Protein AF-A0A937A2F8-F1 (afdb_monomer_lite)

Foldseek 3Di:
DDPVVVVVVVVVVVVPPPDDDPDDDDDDPPCVQPVCVVPVVVVCVVVDDDDGDDDDDPPPPDPPGDD

Sequence (67 aa):
MNRPLLIFIMLVFTCTTTFIHAQQDAQYTQYMYNTISVNPAYAGSRGVMSIMGLHRSQWVGLDGAPR

Radius of gyration: 23.13 Å; chains: 1; bounding box: 61×22×42 Å

pLDDT: mean 85.16, std 5.92, range [62.97, 94.19]

Structure (mmCIF, N/CA/C/O backbone):
data_AF-A0A937A2F8-F1
#
_entry.id   AF-A0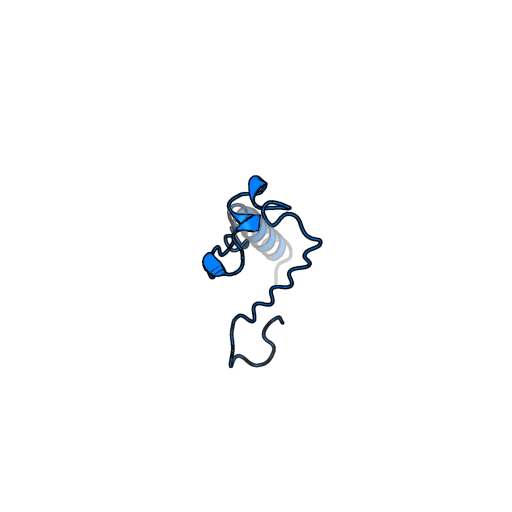A937A2F8-F1
#
loop_
_atom_site.group_PDB
_atom_site.id
_atom_site.type_symbol
_atom_site.label_atom_id
_atom_site.label_alt_id
_atom_site.label_comp_id
_atom_site.label_asym_id
_atom_site.label_entity_id
_atom_site.label_seq_id
_atom_site.pdbx_PDB_ins_code
_atom_site.Cartn_x
_atom_site.Cartn_y
_atom_site.Cartn_z
_atom_site.occupancy
_atom_site.B_iso_or_equiv
_atom_site.auth_seq_id
_atom_site.auth_comp_id
_atom_site.auth_asym_id
_atom_site.auth_atom_id
_atom_site.pdbx_PDB_model_num
ATOM 1 N N . MET A 1 1 ? 36.513 -16.416 -22.556 1.00 62.97 1 MET A N 1
ATOM 2 C CA . MET A 1 1 ? 36.587 -15.175 -21.752 1.00 62.97 1 MET A CA 1
ATOM 3 C C . MET A 1 1 ? 37.668 -15.350 -20.698 1.00 62.97 1 MET A C 1
ATOM 5 O O . MET A 1 1 ? 37.690 -16.392 -20.052 1.00 62.97 1 MET A O 1
ATOM 9 N N . ASN A 1 2 ? 38.583 -14.395 -20.550 1.00 85.81 2 ASN A N 1
ATOM 10 C CA . ASN A 1 2 ? 39.713 -14.533 -19.630 1.00 85.81 2 ASN A CA 1
ATOM 11 C C . ASN A 1 2 ? 39.200 -14.523 -18.179 1.00 85.81 2 ASN A C 1
ATOM 13 O O . ASN A 1 2 ? 38.510 -13.589 -17.780 1.00 85.81 2 ASN A O 1
ATOM 17 N N . ARG A 1 3 ? 39.541 -15.547 -17.386 1.00 84.75 3 ARG A N 1
ATOM 18 C CA . ARG A 1 3 ? 39.157 -15.672 -15.964 1.00 84.75 3 ARG A CA 1
ATOM 19 C C . ARG A 1 3 ? 39.328 -14.387 -15.127 1.00 84.75 3 ARG A C 1
ATOM 21 O O . ARG A 1 3 ? 38.383 -14.052 -14.419 1.00 84.75 3 ARG A O 1
ATOM 28 N N . PRO A 1 4 ? 40.444 -13.632 -15.216 1.00 89.94 4 PRO A N 1
ATOM 29 C CA . PRO A 1 4 ? 40.597 -12.397 -14.437 1.00 89.94 4 PRO A CA 1
ATOM 30 C C . PRO A 1 4 ? 39.635 -11.284 -14.872 1.00 89.94 4 PRO A C 1
ATOM 32 O O . PRO A 1 4 ? 39.149 -10.531 -14.036 1.00 89.94 4 PRO A O 1
ATOM 35 N N . LEU A 1 5 ? 39.301 -11.214 -16.164 1.00 91.25 5 LEU A N 1
ATOM 36 C CA . LEU A 1 5 ? 38.344 -10.240 -16.690 1.00 91.25 5 LEU A CA 1
ATOM 37 C C . LEU A 1 5 ? 36.930 -10.516 -16.163 1.00 91.25 5 LEU A C 1
ATOM 39 O O . LEU A 1 5 ? 36.216 -9.590 -15.798 1.00 91.25 5 LEU A O 1
ATOM 43 N N . LEU A 1 6 ? 36.544 -11.792 -16.077 1.00 91.69 6 LEU A N 1
ATOM 44 C CA . LEU A 1 6 ? 35.244 -12.190 -15.536 1.00 91.69 6 LEU A CA 1
ATOM 45 C C . LEU A 1 6 ? 35.101 -11.790 -14.057 1.00 91.69 6 LEU A C 1
ATOM 47 O O . LEU A 1 6 ? 34.072 -11.249 -13.663 1.00 91.69 6 LEU A O 1
ATOM 51 N N . ILE A 1 7 ? 36.151 -12.018 -13.260 1.00 92.69 7 ILE A N 1
ATOM 52 C CA . ILE A 1 7 ? 36.180 -11.666 -11.831 1.00 92.69 7 ILE A CA 1
ATOM 53 C C . ILE A 1 7 ? 36.092 -10.147 -11.650 1.00 92.69 7 ILE A C 1
ATOM 55 O O . ILE A 1 7 ? 35.328 -9.672 -10.814 1.00 92.69 7 ILE A O 1
ATOM 59 N N . PHE A 1 8 ? 36.820 -9.384 -12.467 1.00 93.06 8 PHE A N 1
ATOM 60 C CA . PHE A 1 8 ? 36.771 -7.924 -12.445 1.00 93.06 8 PHE A CA 1
ATOM 61 C C . PHE A 1 8 ? 35.365 -7.386 -12.755 1.00 93.06 8 PHE A C 1
ATOM 63 O O . PHE A 1 8 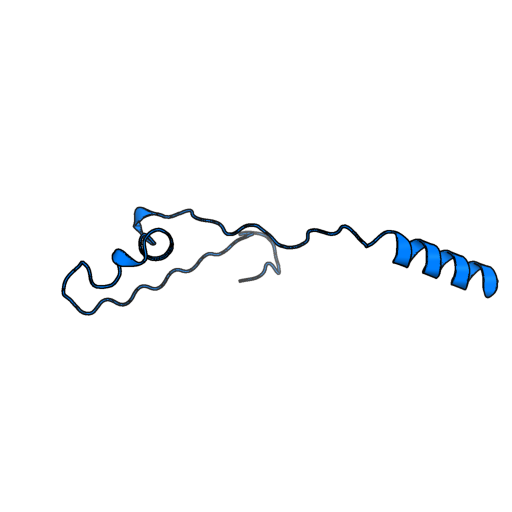? 34.861 -6.529 -12.034 1.00 93.06 8 PHE A O 1
ATOM 70 N N . ILE A 1 9 ? 34.694 -7.934 -13.772 1.00 92.19 9 ILE A N 1
ATOM 71 C CA . ILE A 1 9 ? 33.327 -7.533 -14.138 1.00 92.19 9 ILE A CA 1
ATOM 72 C C . ILE A 1 9 ? 32.337 -7.839 -13.006 1.00 92.19 9 ILE A C 1
ATOM 74 O O . ILE A 1 9 ? 31.505 -6.994 -12.678 1.00 92.19 9 ILE A O 1
ATOM 78 N N . MET A 1 10 ? 32.441 -9.014 -12.376 1.00 89.81 10 MET A N 1
ATOM 79 C CA . MET A 1 10 ? 31.577 -9.366 -11.243 1.00 89.81 10 MET A CA 1
ATOM 80 C C . MET A 1 10 ? 31.780 -8.429 -10.047 1.00 89.81 10 MET A C 1
ATOM 82 O O . MET A 1 10 ? 30.798 -8.035 -9.425 1.00 89.81 10 MET A O 1
ATOM 86 N N . LEU A 1 11 ? 33.026 -8.039 -9.758 1.00 90.38 11 LEU A N 1
ATOM 87 C CA . LEU A 1 11 ? 33.362 -7.132 -8.656 1.00 90.38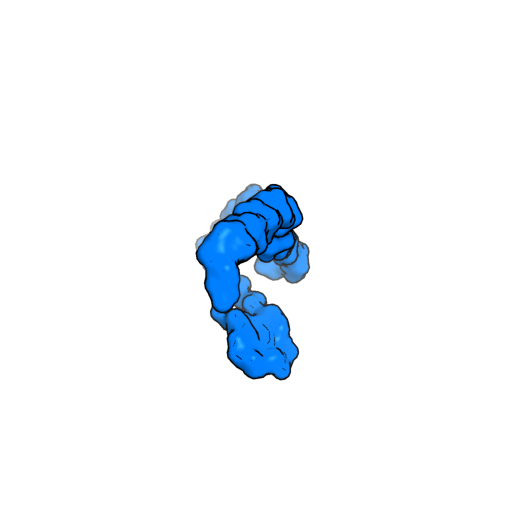 11 LEU A CA 1
ATOM 88 C C . LEU A 1 11 ? 32.815 -5.713 -8.881 1.00 90.38 11 LEU A C 1
ATOM 90 O O . LEU A 1 11 ? 32.317 -5.080 -7.953 1.00 90.38 11 LEU A O 1
ATOM 94 N N . VAL A 1 12 ? 32.875 -5.219 -10.120 1.00 89.44 12 VAL A N 1
ATOM 95 C CA . VAL A 1 12 ? 32.284 -3.923 -10.486 1.00 89.44 12 VAL A CA 1
ATOM 96 C C . VAL A 1 12 ? 30.760 -3.967 -10.358 1.00 89.44 12 VAL A C 1
ATOM 98 O O . VAL A 1 12 ? 30.169 -3.025 -9.837 1.00 89.44 12 VAL A O 1
ATOM 101 N N . PHE A 1 13 ? 30.123 -5.063 -10.780 1.00 85.38 13 PHE A N 1
ATOM 102 C CA . PHE A 1 13 ? 28.668 -5.210 -10.725 1.00 85.38 13 PHE A CA 1
ATOM 103 C C . PHE A 1 13 ? 28.121 -5.260 -9.291 1.00 85.38 13 PHE A C 1
ATOM 105 O O . PHE A 1 13 ? 27.093 -4.656 -9.010 1.00 85.38 13 PHE A O 1
ATOM 112 N N . THR A 1 14 ? 28.800 -5.932 -8.360 1.00 83.38 14 THR A N 1
ATOM 113 C CA . THR A 1 14 ? 28.371 -5.963 -6.949 1.00 83.38 14 THR A CA 1
ATOM 114 C C . THR A 1 14 ? 28.626 -4.651 -6.208 1.00 83.38 14 THR A C 1
ATOM 116 O O . THR A 1 14 ? 27.922 -4.347 -5.248 1.00 83.38 14 THR A O 1
ATOM 119 N N . CYS A 1 15 ? 29.595 -3.843 -6.643 1.00 82.81 15 CYS A N 1
ATOM 120 C CA . CYS A 1 15 ? 29.905 -2.566 -5.999 1.00 82.81 15 CYS A CA 1
ATOM 121 C C . CYS A 1 15 ? 28.870 -1.461 -6.303 1.00 82.81 15 CYS A C 1
ATOM 123 O O . CYS A 1 15 ? 28.810 -0.467 -5.579 1.00 82.81 15 CYS A O 1
ATOM 125 N N . THR A 1 16 ? 28.050 -1.615 -7.348 1.00 80.69 16 THR A N 1
ATOM 126 C CA . THR A 1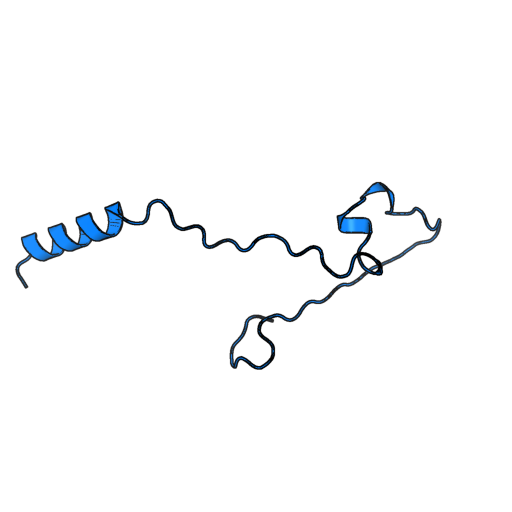 16 ? 27.087 -0.594 -7.802 1.00 80.6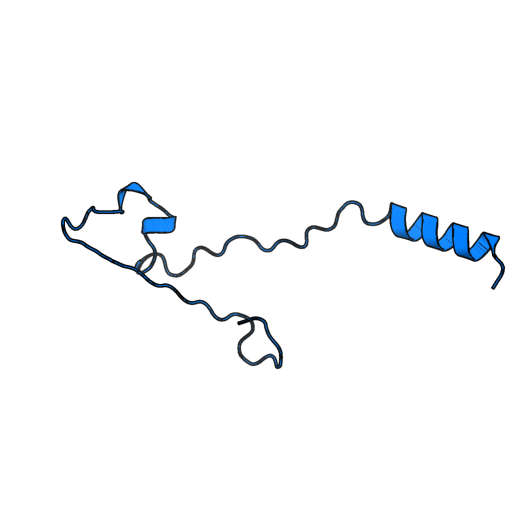9 16 THR A CA 1
ATOM 127 C C . THR A 1 16 ? 25.662 -0.780 -7.268 1.00 80.69 16 THR A C 1
ATOM 129 O O . THR A 1 16 ? 24.828 0.104 -7.454 1.00 80.69 16 THR A O 1
ATOM 132 N N . THR A 1 17 ? 25.350 -1.877 -6.569 1.00 77.31 17 THR A N 1
ATOM 133 C CA . THR A 1 17 ? 23.974 -2.205 -6.135 1.00 77.31 17 THR A CA 1
ATOM 134 C C . THR A 1 17 ? 23.570 -1.629 -4.771 1.00 77.31 17 THR A C 1
ATOM 136 O O . THR A 1 17 ? 22.538 -2.011 -4.227 1.00 77.31 17 THR A O 1
ATOM 139 N N . THR A 1 18 ? 24.357 -0.731 -4.177 1.00 73.81 18 THR A N 1
ATOM 140 C CA . THR A 1 18 ? 24.190 -0.300 -2.773 1.00 73.81 18 THR A CA 1
ATOM 141 C C . THR A 1 18 ? 23.013 0.649 -2.505 1.00 73.81 18 THR A C 1
ATOM 143 O O . THR A 1 18 ? 22.726 0.924 -1.344 1.00 73.81 18 THR A O 1
ATOM 146 N N . PHE A 1 19 ? 22.290 1.109 -3.533 1.00 74.31 19 PHE A N 1
ATOM 147 C CA . PHE A 1 19 ? 21.228 2.123 -3.401 1.00 74.31 19 PHE A CA 1
ATOM 148 C C . PHE A 1 19 ? 19.937 1.774 -4.154 1.00 74.31 19 PHE A C 1
ATOM 150 O O . PHE A 1 19 ? 19.354 2.616 -4.837 1.00 74.31 19 PHE A O 1
ATOM 157 N N . ILE A 1 20 ? 19.476 0.526 -4.068 1.00 76.44 20 ILE A N 1
ATOM 158 C CA . ILE A 1 20 ? 18.214 0.132 -4.708 1.00 76.44 20 ILE A CA 1
ATOM 159 C C . ILE A 1 20 ? 17.069 0.244 -3.696 1.00 76.44 20 ILE A C 1
ATOM 161 O O . ILE A 1 20 ? 16.969 -0.545 -2.759 1.00 76.44 20 ILE A O 1
ATOM 165 N N . HIS A 1 21 ? 16.170 1.203 -3.917 1.00 78.06 21 HIS A N 1
ATOM 166 C CA . HIS A 1 21 ? 14.899 1.317 -3.200 1.00 78.06 21 HIS A CA 1
ATOM 167 C C . HIS A 1 21 ? 13.801 0.606 -3.999 1.00 78.06 21 HIS A C 1
ATOM 169 O O . HIS A 1 21 ? 13.151 1.205 -4.850 1.00 78.06 21 HIS A O 1
ATOM 175 N N . ALA A 1 22 ? 13.628 -0.696 -3.762 1.00 79.44 22 ALA A N 1
ATOM 176 C CA . ALA A 1 22 ? 12.602 -1.504 -4.435 1.00 79.44 22 ALA A CA 1
ATOM 177 C C . ALA A 1 22 ? 11.256 -1.545 -3.684 1.00 79.44 22 ALA A C 1
ATOM 179 O O . ALA A 1 22 ? 10.275 -2.071 -4.205 1.00 79.44 22 ALA A O 1
ATOM 180 N N . GLN A 1 23 ? 11.198 -1.026 -2.453 1.00 78.88 23 GLN A N 1
ATOM 181 C CA . GLN A 1 23 ? 9.973 -1.017 -1.661 1.00 78.88 23 GLN A CA 1
ATOM 182 C C . GLN A 1 23 ? 9.050 0.111 -2.125 1.00 78.88 23 GLN A C 1
ATOM 184 O O . GLN A 1 23 ? 9.458 1.265 -2.208 1.00 78.88 23 GLN A O 1
ATOM 189 N N . GLN A 1 24 ? 7.796 -0.233 -2.406 1.00 76.94 24 GLN A N 1
ATOM 190 C CA . GLN A 1 24 ? 6.764 0.749 -2.706 1.00 76.94 24 GLN A CA 1
ATOM 191 C C . GLN A 1 24 ? 6.217 1.353 -1.407 1.00 76.94 24 GLN A C 1
ATOM 193 O O . GLN A 1 24 ? 6.003 0.634 -0.426 1.00 76.94 24 GLN A O 1
ATOM 198 N N . ASP A 1 25 ? 5.956 2.660 -1.413 1.00 84.38 25 ASP A N 1
ATOM 199 C CA . ASP A 1 25 ? 5.325 3.337 -0.282 1.00 84.38 25 ASP A CA 1
ATOM 200 C C . ASP A 1 25 ? 3.930 2.775 0.013 1.00 84.38 25 ASP A C 1
ATOM 202 O O . ASP A 1 25 ? 3.180 2.354 -0.878 1.00 84.38 25 ASP A O 1
ATOM 206 N N . ALA A 1 26 ? 3.556 2.814 1.292 1.00 80.19 26 ALA A N 1
ATOM 207 C CA . ALA A 1 26 ? 2.218 2.443 1.721 1.00 80.19 26 ALA A CA 1
ATOM 208 C C . ALA A 1 26 ? 1.170 3.386 1.101 1.00 80.19 26 ALA A C 1
ATOM 210 O O . ALA A 1 26 ? 1.250 4.609 1.199 1.00 80.19 26 ALA A O 1
ATOM 211 N N . GLN A 1 27 ? 0.152 2.806 0.467 1.00 79.12 27 GLN A N 1
ATOM 212 C CA . GLN A 1 27 ? -0.906 3.555 -0.210 1.00 79.12 27 GLN A CA 1
ATOM 213 C C . GLN A 1 27 ? -2.131 3.755 0.697 1.00 79.12 27 GLN A C 1
ATOM 215 O O . GLN A 1 27 ? -2.911 2.819 0.909 1.00 79.12 27 GLN A O 1
ATOM 220 N N . TYR A 1 28 ? -2.360 4.995 1.136 1.00 74.12 28 TYR A N 1
ATOM 221 C CA . TYR A 1 28 ? -3.434 5.395 2.064 1.00 74.12 28 TYR A CA 1
ATOM 222 C C . TYR A 1 28 ? -4.697 5.953 1.379 1.00 74.12 28 TYR A C 1
ATOM 224 O O . TYR A 1 28 ? -5.322 6.896 1.861 1.00 74.12 28 TYR A O 1
ATOM 232 N N . THR A 1 29 ? -5.091 5.401 0.228 1.00 79.50 29 THR A N 1
ATOM 233 C CA . THR A 1 29 ? -6.384 5.748 -0.390 1.00 79.50 29 THR A CA 1
ATOM 234 C C . THR A 1 29 ? -7.551 5.067 0.334 1.00 79.50 29 THR A C 1
ATOM 236 O O . THR A 1 29 ? -7.341 4.222 1.201 1.00 79.50 29 THR A O 1
ATOM 239 N N . GLN A 1 30 ? -8.792 5.425 -0.023 1.00 79.44 30 GLN A N 1
ATOM 240 C CA . GLN A 1 30 ? -10.014 4.870 0.579 1.00 79.44 30 GLN A CA 1
ATOM 241 C C . GLN A 1 30 ? -10.194 5.194 2.076 1.00 79.44 30 GLN A C 1
ATOM 243 O O . GLN A 1 30 ? -10.744 4.389 2.819 1.00 79.44 30 GLN A O 1
ATOM 248 N N . TYR A 1 31 ? -9.793 6.393 2.522 1.00 79.69 31 TYR A N 1
ATOM 249 C CA . TYR A 1 31 ? -9.916 6.827 3.925 1.00 79.69 31 TYR A CA 1
ATOM 250 C C . TYR A 1 31 ? -11.299 6.558 4.542 1.00 79.69 31 TYR A C 1
ATOM 252 O O . TYR A 1 31 ? -11.372 6.019 5.640 1.00 79.69 31 TYR A O 1
ATOM 260 N N . MET A 1 32 ? -12.390 6.845 3.818 1.00 80.12 32 MET A N 1
ATOM 261 C CA . MET A 1 32 ? -13.760 6.599 4.303 1.00 80.12 32 MET A CA 1
ATOM 262 C C . MET A 1 32 ? -14.025 5.136 4.688 1.00 80.12 32 MET A C 1
ATOM 264 O O . MET A 1 32 ? -14.882 4.868 5.526 1.00 80.12 32 MET A O 1
ATOM 268 N N . TYR A 1 33 ? -13.298 4.200 4.077 1.00 81.31 33 TYR A N 1
ATOM 269 C CA . TYR A 1 33 ? -13.449 2.760 4.271 1.00 81.31 33 TYR A CA 1
ATOM 270 C C . TYR A 1 33 ? -12.321 2.147 5.107 1.00 81.31 33 TYR A C 1
ATOM 272 O O . TYR A 1 33 ? -12.419 0.981 5.463 1.00 81.31 33 TYR A O 1
ATOM 280 N N . ASN A 1 34 ? -11.259 2.897 5.427 1.00 85.06 34 ASN A N 1
ATOM 281 C CA . ASN A 1 34 ? -10.128 2.408 6.215 1.00 85.06 34 ASN A CA 1
ATOM 282 C C . ASN A 1 34 ? -9.591 3.460 7.200 1.00 85.06 34 ASN A C 1
ATOM 284 O O . ASN A 1 34 ? -8.392 3.729 7.296 1.00 85.06 34 ASN A O 1
ATOM 288 N N . THR A 1 35 ? -10.498 4.069 7.959 1.00 85.75 35 THR A N 1
ATOM 289 C CA . THR A 1 35 ? -10.150 5.055 8.990 1.00 85.75 35 THR A CA 1
ATOM 290 C C . THR A 1 35 ? -9.273 4.464 10.096 1.00 85.75 35 THR A C 1
ATOM 292 O O . THR A 1 35 ? -8.476 5.193 10.682 1.00 85.75 35 THR A O 1
ATOM 295 N N . ILE A 1 36 ? -9.365 3.152 10.351 1.00 86.75 36 ILE A N 1
ATOM 296 C CA . ILE A 1 36 ? -8.604 2.451 11.399 1.00 86.75 36 ILE A CA 1
ATOM 297 C C . ILE A 1 36 ? -7.091 2.455 11.129 1.00 86.75 36 ILE A C 1
ATOM 299 O O . ILE A 1 36 ? -6.310 2.564 12.069 1.00 86.75 36 ILE A O 1
ATOM 303 N N . SER A 1 37 ? -6.667 2.393 9.857 1.00 83.69 37 SER A N 1
ATOM 304 C CA . SER A 1 37 ? -5.246 2.457 9.484 1.00 83.69 37 SER A CA 1
ATOM 305 C C . SER A 1 37 ? -4.639 3.848 9.652 1.00 83.69 37 SER A C 1
ATOM 307 O O . SER A 1 37 ? -3.421 3.964 9.718 1.00 83.69 37 SER A O 1
ATOM 309 N N . VAL A 1 38 ? -5.468 4.894 9.710 1.00 85.38 38 VAL A N 1
ATOM 310 C CA . VAL A 1 38 ? -5.022 6.281 9.922 1.00 85.38 38 VAL A CA 1
ATOM 311 C C . VAL A 1 38 ? -5.134 6.672 11.393 1.00 85.38 38 VAL A C 1
ATOM 313 O O . VAL A 1 38 ? -4.242 7.322 11.929 1.00 85.38 38 VAL A O 1
ATOM 316 N N . ASN A 1 39 ? -6.219 6.269 12.057 1.00 89.62 39 ASN A N 1
ATOM 317 C CA . ASN A 1 39 ? -6.454 6.529 13.469 1.00 89.62 39 ASN A CA 1
ATOM 318 C C . ASN A 1 39 ? -6.846 5.231 14.202 1.00 89.62 39 ASN A C 1
ATOM 320 O O . ASN A 1 39 ? -8.016 4.834 14.162 1.00 89.62 39 ASN A O 1
ATOM 324 N N . PRO A 1 40 ? -5.910 4.610 14.942 1.00 88.12 40 PRO A N 1
ATOM 325 C CA . PRO A 1 40 ? -6.181 3.407 15.725 1.00 88.12 40 PRO A CA 1
ATOM 326 C C . PRO A 1 40 ? -7.287 3.581 16.777 1.00 88.12 40 PRO A C 1
ATOM 328 O O . PRO A 1 40 ? -7.990 2.618 17.074 1.00 88.12 40 PRO A O 1
ATOM 331 N N . ALA A 1 41 ? -7.514 4.798 17.294 1.00 90.12 41 ALA A N 1
ATOM 332 C CA . ALA A 1 41 ? -8.585 5.075 18.260 1.00 90.12 41 ALA A CA 1
ATOM 333 C C . ALA A 1 41 ? -9.995 4.923 17.658 1.00 90.12 41 ALA A C 1
ATOM 335 O O . ALA A 1 41 ? -10.985 4.880 18.386 1.00 90.12 41 ALA A O 1
ATOM 336 N N . TYR A 1 42 ? -10.107 4.817 16.330 1.00 88.56 42 TYR A N 1
ATOM 337 C CA . TYR A 1 42 ? -11.368 4.488 15.675 1.00 88.56 42 TYR A CA 1
ATOM 338 C C . TYR A 1 42 ? -11.825 3.048 15.966 1.00 88.56 42 TYR A C 1
ATOM 340 O O . TYR A 1 42 ? -13.025 2.761 15.890 1.00 88.56 42 TYR A O 1
ATOM 348 N N . ALA A 1 43 ? -10.904 2.141 16.311 1.00 89.81 43 ALA A N 1
ATOM 349 C CA . ALA A 1 43 ? -11.226 0.765 16.670 1.00 89.81 43 ALA A CA 1
ATOM 350 C C . ALA A 1 43 ? -12.187 0.728 17.870 1.00 89.81 43 ALA A C 1
ATOM 352 O O . ALA A 1 43 ? -11.900 1.281 18.925 1.00 89.81 43 ALA A O 1
ATOM 353 N N . GLY A 1 44 ? -13.356 0.101 17.706 1.00 88.25 44 GLY A N 1
ATOM 354 C CA . GLY A 1 44 ? -14.363 -0.000 18.772 1.00 88.25 44 GLY A CA 1
ATOM 355 C C . GLY A 1 44 ? -15.184 1.271 19.031 1.00 88.25 44 GLY A C 1
ATOM 356 O O . GLY A 1 44 ? -16.132 1.218 19.810 1.00 88.25 44 GLY A O 1
ATOM 357 N N . SER A 1 45 ? -14.917 2.381 18.331 1.00 90.38 45 SER A N 1
ATOM 358 C CA . SER A 1 45 ? -15.645 3.656 18.503 1.00 90.38 45 SER A CA 1
ATOM 359 C C . SER A 1 45 ? -17.156 3.564 18.244 1.00 90.38 45 SER A C 1
ATOM 361 O O . SER A 1 45 ? -17.926 4.376 18.746 1.00 90.38 45 SER A O 1
ATOM 363 N N . ARG A 1 46 ? -17.596 2.554 17.483 1.00 86.88 46 ARG A N 1
ATOM 364 C CA . ARG A 1 46 ? -19.010 2.299 17.164 1.00 86.88 46 ARG A CA 1
ATOM 365 C C . ARG A 1 46 ? -19.764 1.538 18.264 1.00 86.88 46 ARG A C 1
ATOM 367 O O . ARG A 1 46 ? -20.961 1.322 18.117 1.00 86.88 46 ARG A O 1
ATOM 374 N N . GLY A 1 47 ? -19.085 1.094 19.327 1.00 90.81 47 GLY A N 1
ATOM 375 C CA . GLY A 1 47 ? -19.709 0.423 20.477 1.00 90.81 47 GLY A CA 1
ATOM 376 C C . GLY A 1 47 ? -20.279 -0.976 20.200 1.00 90.81 47 GLY A C 1
ATOM 377 O O . GLY A 1 47 ? -20.938 -1.548 21.061 1.00 90.81 47 GLY A O 1
ATOM 378 N N . VAL A 1 48 ? -20.028 -1.538 19.015 1.00 92.50 48 VAL A N 1
ATOM 379 C CA . VAL A 1 48 ? -20.478 -2.872 18.597 1.00 92.50 48 VAL A CA 1
ATOM 380 C C . VAL A 1 48 ? -19.326 -3.650 17.969 1.00 92.50 48 VAL A C 1
ATOM 382 O O . VAL A 1 48 ? -18.407 -3.061 17.389 1.00 92.50 48 VAL A O 1
ATOM 385 N N . MET A 1 49 ? -19.387 -4.983 18.040 1.00 90.88 49 MET A N 1
ATOM 386 C CA . MET A 1 49 ? -18.428 -5.846 17.349 1.00 90.88 49 MET A CA 1
ATOM 387 C C . MET A 1 49 ? -18.455 -5.549 15.846 1.00 90.88 49 MET A C 1
ATOM 389 O O . MET A 1 49 ? -19.511 -5.576 15.219 1.00 90.88 49 MET A O 1
ATOM 393 N N . SER A 1 50 ? -17.289 -5.244 15.280 1.00 87.38 50 SER A N 1
ATOM 394 C CA . SER A 1 50 ? -17.135 -4.867 13.875 1.00 87.38 50 SER A CA 1
ATOM 395 C C . SER A 1 50 ? -15.925 -5.578 13.281 1.00 87.38 50 SER A C 1
ATOM 397 O O . SER A 1 50 ? -14.858 -5.592 13.891 1.00 87.38 50 SER A O 1
ATOM 399 N N . ILE A 1 51 ? -16.088 -6.142 12.086 1.00 88.50 51 ILE A N 1
ATOM 400 C CA . ILE A 1 51 ? -15.020 -6.774 11.302 1.00 88.50 51 ILE A CA 1
ATOM 401 C C . ILE A 1 51 ? -14.940 -6.024 9.971 1.00 88.50 51 ILE A C 1
ATOM 403 O O . ILE A 1 51 ? -15.970 -5.757 9.355 1.00 88.50 51 ILE A O 1
ATOM 407 N N . MET A 1 52 ? -13.731 -5.664 9.538 1.00 84.00 52 MET A N 1
ATOM 408 C CA . MET A 1 52 ? -13.497 -4.914 8.302 1.00 84.00 52 MET A CA 1
ATOM 409 C C . MET A 1 52 ? -12.495 -5.658 7.422 1.00 84.00 52 MET A C 1
ATOM 411 O O . MET A 1 52 ? -11.408 -6.002 7.880 1.00 84.00 52 MET A O 1
ATOM 415 N N . GLY A 1 53 ? -12.868 -5.901 6.166 1.00 88.06 53 GLY A N 1
ATOM 416 C CA . GLY A 1 53 ? -12.003 -6.486 5.144 1.00 88.06 53 GLY A CA 1
ATOM 417 C C . GLY A 1 53 ? -11.799 -5.498 4.002 1.00 88.06 53 GLY A C 1
ATOM 418 O O . GLY A 1 53 ? -12.768 -4.936 3.495 1.00 88.06 53 GLY A O 1
ATOM 419 N N . LEU A 1 54 ? -10.545 -5.287 3.605 1.00 86.56 54 LEU A N 1
ATOM 420 C CA . LEU A 1 54 ? -10.171 -4.416 2.494 1.00 86.56 54 LEU A CA 1
ATOM 421 C C . LEU A 1 54 ? -9.327 -5.218 1.505 1.00 86.56 54 LEU A C 1
ATOM 423 O O . LEU A 1 54 ? -8.344 -5.843 1.897 1.00 86.56 54 LEU A O 1
ATOM 427 N N . HIS A 1 55 ? -9.692 -5.172 0.229 1.00 87.31 55 HIS A N 1
ATOM 428 C CA . HIS A 1 55 ? -8.936 -5.797 -0.848 1.00 87.31 55 HIS A CA 1
ATOM 429 C C . HIS A 1 55 ? -8.541 -4.742 -1.877 1.00 87.31 55 HIS A C 1
ATOM 431 O O . HIS A 1 55 ? -9.353 -3.895 -2.260 1.00 87.31 55 HIS A O 1
ATOM 437 N N . ARG A 1 56 ? -7.291 -4.798 -2.336 1.00 84.56 56 ARG A N 1
ATOM 438 C CA . ARG A 1 56 ? -6.770 -3.912 -3.374 1.00 84.56 56 ARG A CA 1
ATOM 439 C C . ARG A 1 56 ? -6.102 -4.750 -4.453 1.00 84.56 56 ARG A C 1
ATOM 441 O O . ARG A 1 56 ? -5.093 -5.386 -4.191 1.00 84.56 56 ARG A O 1
ATOM 448 N N . SER A 1 57 ? -6.610 -4.645 -5.676 1.00 87.75 57 SER A N 1
ATOM 449 C CA . SER A 1 57 ? -5.922 -5.134 -6.870 1.00 87.75 57 SER A CA 1
ATOM 450 C C . SER A 1 57 ? -5.167 -3.988 -7.528 1.00 87.75 57 SER A C 1
ATOM 452 O O . SER A 1 57 ? -5.751 -2.944 -7.8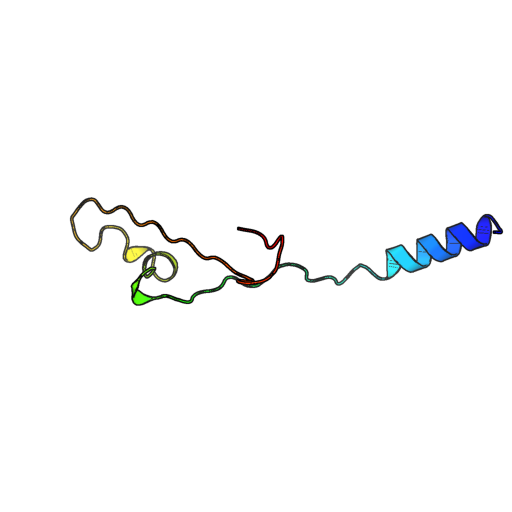24 1.00 87.75 57 SER A O 1
ATOM 454 N N . GLN A 1 58 ? -3.872 -4.176 -7.748 1.00 86.50 58 GLN A N 1
ATOM 455 C CA . GLN A 1 58 ? -3.035 -3.254 -8.514 1.00 86.50 58 GLN A CA 1
ATOM 456 C C . GLN A 1 58 ? -2.754 -3.840 -9.903 1.00 86.50 58 GLN A C 1
ATOM 458 O O . GLN A 1 58 ? -2.994 -5.022 -10.132 1.00 86.50 58 GLN A O 1
ATOM 463 N N . TRP A 1 59 ? -2.262 -3.007 -10.828 1.00 89.38 59 TRP A N 1
ATOM 464 C CA . TRP A 1 59 ? -1.852 -3.441 -12.175 1.00 89.38 59 TRP A CA 1
ATOM 465 C C . TRP A 1 59 ? -2.968 -4.157 -12.955 1.00 89.38 59 TRP A C 1
ATOM 467 O O . TRP A 1 59 ? -2.733 -5.114 -13.689 1.00 89.38 59 TRP A O 1
ATOM 477 N N . VAL A 1 60 ? -4.211 -3.700 -12.774 1.00 89.81 60 VAL A N 1
ATOM 478 C CA . VAL A 1 60 ? -5.382 -4.283 -13.438 1.00 89.81 60 VAL A CA 1
ATOM 479 C C . VAL A 1 60 ? -5.200 -4.206 -14.954 1.00 89.81 60 VAL A C 1
ATOM 481 O O . VAL A 1 60 ? -4.903 -3.143 -15.492 1.00 89.81 60 VAL A O 1
ATOM 484 N N . GLY A 1 61 ? -5.384 -5.340 -15.632 1.00 90.75 61 GLY A N 1
ATOM 485 C CA . GLY A 1 61 ? -5.187 -5.465 -17.078 1.00 90.75 61 GLY A CA 1
ATOM 486 C C . GLY A 1 61 ? -3.780 -5.897 -17.500 1.00 90.75 61 GLY A C 1
ATOM 487 O O . GLY A 1 61 ? -3.563 -6.096 -18.690 1.00 90.75 61 GLY A O 1
ATOM 488 N N . LEU A 1 62 ? -2.843 -6.074 -16.561 1.00 94.19 62 LEU A N 1
ATOM 489 C CA . LEU A 1 62 ? -1.534 -6.665 -16.836 1.00 94.19 62 LEU A CA 1
ATOM 490 C C . LEU A 1 62 ? -1.563 -8.173 -16.544 1.00 94.19 62 LEU A C 1
ATOM 492 O O . LEU A 1 62 ? -1.804 -8.599 -15.410 1.00 94.19 62 LEU A O 1
ATOM 496 N N . ASP A 1 63 ? -1.326 -8.982 -17.575 1.00 92.50 63 ASP A N 1
ATOM 497 C CA . ASP A 1 63 ? -1.284 -10.438 -17.441 1.00 92.50 63 ASP A CA 1
ATOM 498 C C . ASP A 1 63 ? -0.142 -10.867 -16.509 1.00 92.50 63 ASP A C 1
ATOM 500 O O . ASP A 1 63 ? 1.003 -10.443 -16.656 1.00 92.50 63 ASP A O 1
ATOM 504 N N . GLY A 1 64 ? -0.465 -11.708 -15.522 1.00 88.56 64 GLY A N 1
ATOM 505 C CA . GLY A 1 64 ? 0.491 -12.182 -14.516 1.00 88.56 64 GLY A CA 1
ATOM 506 C C . GLY A 1 64 ? 0.771 -11.209 -13.364 1.00 88.56 64 GLY A C 1
ATOM 507 O O . GLY A 1 64 ? 1.662 -11.478 -12.560 1.00 88.56 64 GLY A O 1
ATOM 508 N N . ALA A 1 65 ? 0.028 -10.103 -13.249 1.00 89.25 65 ALA A N 1
ATOM 509 C CA . ALA A 1 65 ? 0.173 -9.178 -12.129 1.00 89.25 65 ALA A CA 1
ATOM 510 C C . ALA A 1 65 ? -0.079 -9.848 -10.756 1.00 89.25 65 ALA A C 1
ATOM 512 O O . ALA A 1 65 ? -0.967 -10.703 -10.648 1.00 89.25 65 ALA A O 1
ATOM 513 N N . PRO A 1 66 ? 0.634 -9.421 -9.694 1.00 80.88 66 PRO A N 1
ATOM 514 C CA . PRO A 1 66 ? 0.357 -9.844 -8.321 1.00 80.88 66 PRO A CA 1
ATOM 515 C C . PRO A 1 66 ? -1.096 -9.534 -7.916 1.00 80.88 66 PRO A C 1
ATOM 517 O O . PRO A 1 66 ? -1.593 -8.443 -8.212 1.00 80.88 66 PRO A O 1
ATOM 520 N N . ARG A 1 67 ? -1.767 -10.476 -7.240 1.00 77.75 67 ARG A N 1
ATOM 521 C CA . ARG A 1 67 ? -3.148 -10.345 -6.742 1.00 77.75 67 ARG A CA 1
ATOM 522 C C . ARG A 1 67 ? -3.229 -10.581 -5.245 1.00 77.75 67 ARG A C 1
ATOM 524 O O . ARG A 1 67 ? -2.461 -11.439 -4.759 1.00 77.75 67 ARG A O 1
#

Organism: NCBI:txid874423

InterPro domains:
  IPR019861 Type IX secretion system membrane protein, PorP/SprF family [PF11751] (21-67)

Secondary structure (DSSP, 8-state):
--HHHHHHHHHHHHHT-TT---PPPP----GGG-GGGT-GGGTTTTSS----------STT-TT---